Protein AF-A0A8B4GD31-F1 (afdb_monomer_lite)

Sequence (94 aa):
MKHLSLFVLFALVSAATHAESCRIAAAAPVRETPGGRILGSLPANLNVTLFERSPDDHGKNWTLVRWRGKPNHYNRYFGVNTGWVAPSAVHCIR

Structure (mmCIF, N/CA/C/O backbone):
data_AF-A0A8B4GD31-F1
#
_entry.id   AF-A0A8B4GD31-F1
#
loop_
_atom_site.group_PDB
_atom_site.id
_atom_site.type_symbol
_atom_site.label_atom_id
_atom_site.label_alt_id
_atom_site.label_comp_id
_atom_site.label_asym_id
_atom_site.label_entity_id
_atom_site.label_seq_id
_atom_site.pdbx_PDB_ins_code
_atom_site.Cartn_x
_atom_site.Cartn_y
_atom_site.Cartn_z
_atom_site.occupancy
_atom_site.B_iso_or_equiv
_atom_site.auth_seq_id
_atom_site.auth_comp_id
_atom_site.auth_asym_id
_atom_site.auth_atom_id
_atom_site.pdbx_PDB_model_num
ATOM 1 N N . MET A 1 1 ? 19.827 -44.193 45.643 1.00 41.81 1 MET A N 1
ATOM 2 C CA . MET A 1 1 ? 20.294 -43.521 44.412 1.00 41.81 1 MET A CA 1
ATOM 3 C C . MET A 1 1 ? 19.406 -42.298 44.193 1.00 41.81 1 MET A C 1
ATOM 5 O O . MET A 1 1 ? 18.231 -42.466 43.904 1.00 41.81 1 MET A O 1
ATOM 9 N N . LYS A 1 2 ? 19.907 -41.093 44.509 1.00 42.84 2 LYS A N 1
ATOM 10 C CA . LYS A 1 2 ? 19.172 -39.816 44.424 1.00 42.84 2 LYS A CA 1
ATOM 11 C C . LYS A 1 2 ? 19.436 -39.202 43.047 1.00 42.84 2 LYS A C 1
ATOM 13 O O . LYS A 1 2 ? 20.545 -38.739 42.810 1.00 42.84 2 LYS A O 1
ATOM 18 N N . HIS A 1 3 ? 18.444 -39.191 42.165 1.00 48.84 3 HIS A N 1
ATOM 19 C CA . HIS A 1 3 ? 18.507 -38.419 40.925 1.00 48.84 3 HIS A CA 1
ATOM 20 C C . HIS A 1 3 ? 17.864 -37.052 41.177 1.00 48.84 3 HIS A C 1
ATOM 22 O O . HIS A 1 3 ? 16.645 -36.945 41.279 1.00 48.84 3 HIS A O 1
ATOM 28 N N . LEU A 1 4 ? 18.692 -36.015 41.339 1.00 51.59 4 LEU A N 1
ATOM 29 C CA . LEU A 1 4 ? 18.242 -34.630 41.222 1.00 51.59 4 LEU A CA 1
ATOM 30 C C . LEU A 1 4 ? 18.095 -34.317 39.728 1.00 51.59 4 LEU A C 1
ATOM 32 O O . LEU A 1 4 ? 19.090 -34.101 39.040 1.00 51.59 4 LEU A O 1
ATOM 36 N N . SER A 1 5 ? 16.858 -34.302 39.232 1.00 55.97 5 SER A N 1
ATOM 37 C CA . SER A 1 5 ? 16.552 -33.742 37.916 1.00 55.97 5 SER A CA 1
ATOM 38 C C . SER A 1 5 ? 16.555 -32.221 38.004 1.00 55.97 5 SER A C 1
ATOM 40 O O . SER A 1 5 ? 15.703 -31.611 38.650 1.00 55.97 5 SER A O 1
ATOM 42 N N . LEU A 1 6 ? 17.552 -31.625 37.357 1.00 51.72 6 LEU A N 1
ATOM 43 C CA . LEU A 1 6 ? 17.713 -30.191 37.175 1.00 51.72 6 LEU A CA 1
ATOM 44 C C . LEU A 1 6 ? 16.614 -29.691 36.218 1.00 51.72 6 LEU A C 1
ATOM 46 O O . LEU A 1 6 ? 16.659 -29.954 35.017 1.00 51.72 6 LEU A O 1
ATOM 50 N N . PHE A 1 7 ? 15.607 -28.992 36.741 1.00 53.41 7 PHE A N 1
ATOM 51 C CA . PHE A 1 7 ? 14.637 -28.271 35.916 1.00 53.41 7 PHE A CA 1
ATOM 52 C C . PHE A 1 7 ? 15.318 -27.029 35.336 1.00 53.41 7 PHE A C 1
ATOM 54 O O . PHE A 1 7 ? 15.484 -26.017 36.013 1.00 53.41 7 PHE A O 1
ATOM 61 N N . VAL A 1 8 ? 15.742 -27.116 34.076 1.00 58.56 8 VAL A N 1
ATOM 62 C CA . VAL A 1 8 ? 16.210 -25.963 33.303 1.00 58.56 8 VAL A CA 1
ATOM 63 C C . VAL A 1 8 ? 14.992 -25.096 32.980 1.00 58.56 8 VAL A C 1
ATOM 65 O O . VAL A 1 8 ? 14.197 -25.429 32.101 1.00 58.56 8 VAL A O 1
ATOM 68 N N . LEU A 1 9 ? 14.819 -23.993 33.715 1.00 56.00 9 LEU A N 1
ATOM 69 C CA . LEU A 1 9 ? 13.874 -22.943 33.345 1.00 56.00 9 LEU A CA 1
ATOM 70 C C . LEU A 1 9 ? 14.369 -22.275 32.058 1.00 56.00 9 LEU A C 1
ATOM 72 O O . LEU A 1 9 ? 15.335 -21.515 32.065 1.00 56.00 9 LEU A O 1
ATOM 76 N N . PHE A 1 10 ? 13.685 -22.552 30.951 1.00 54.78 10 PHE A N 1
ATOM 77 C CA . PHE A 1 10 ? 13.808 -21.769 29.728 1.00 54.78 10 PHE A CA 1
ATOM 78 C C . PHE A 1 10 ? 13.316 -20.343 29.999 1.00 54.78 10 PHE A C 1
ATOM 80 O O . PHE A 1 10 ? 12.117 -20.096 30.127 1.00 54.78 10 PHE A O 1
ATOM 87 N N . ALA A 1 11 ? 14.247 -19.396 30.090 1.00 57.16 11 ALA A N 1
ATOM 88 C CA . ALA A 1 11 ? 13.928 -17.978 30.073 1.00 57.16 11 ALA A CA 1
ATOM 89 C C . ALA A 1 11 ? 13.433 -17.598 28.666 1.00 57.16 11 ALA A C 1
ATOM 91 O O . ALA A 1 11 ? 14.221 -17.522 27.722 1.00 57.16 11 ALA A O 1
ATOM 92 N N . LEU A 1 12 ? 12.125 -17.361 28.513 1.00 56.53 12 LEU A N 1
ATOM 93 C CA . LEU A 1 12 ? 11.590 -16.670 27.340 1.00 56.53 12 LEU A CA 1
ATOM 94 C C . LEU A 1 12 ? 12.033 -15.203 27.403 1.00 56.53 12 LEU A C 1
ATOM 96 O O . LEU A 1 12 ? 11.394 -14.369 28.043 1.00 56.53 12 LEU A O 1
ATOM 100 N N . VAL A 1 13 ? 13.133 -14.878 26.730 1.00 56.81 13 VAL A N 1
ATOM 101 C CA . VAL A 1 13 ? 13.474 -13.489 26.417 1.00 56.81 13 VAL A CA 1
ATOM 102 C C . VAL A 1 13 ? 12.580 -13.061 25.256 1.00 56.81 13 VAL A C 1
ATOM 104 O O . VAL A 1 13 ? 12.925 -13.218 24.087 1.00 56.81 13 VAL A O 1
ATOM 107 N N . SER A 1 14 ? 11.393 -12.545 25.574 1.00 53.19 14 SER A N 1
ATOM 108 C CA . SER A 1 14 ? 10.570 -11.828 24.602 1.00 53.19 14 SER A CA 1
ATOM 109 C C . SER A 1 14 ? 11.241 -10.491 24.300 1.00 53.19 14 SER A C 1
ATOM 111 O O . SER A 1 14 ? 11.017 -9.499 24.992 1.00 53.19 14 SER A O 1
ATOM 113 N N . ALA A 1 15 ? 12.080 -10.458 23.265 1.00 51.31 15 ALA A N 1
ATOM 114 C CA . ALA A 1 15 ? 12.478 -9.211 22.632 1.00 51.31 15 ALA A CA 1
ATOM 115 C C . ALA A 1 15 ? 11.228 -8.603 21.980 1.00 51.31 15 ALA A C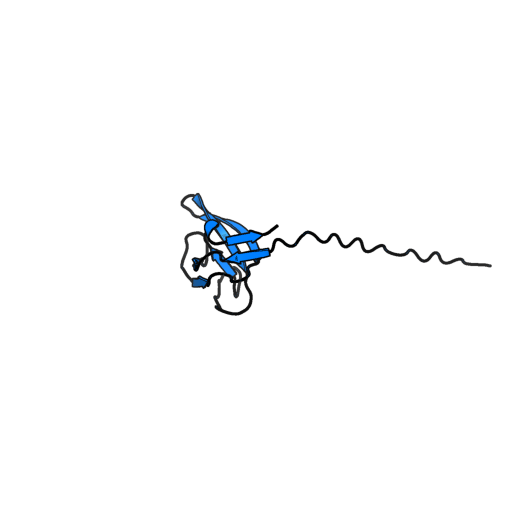 1
ATOM 117 O O . ALA A 1 15 ? 10.887 -8.911 20.840 1.00 51.31 15 ALA A O 1
ATOM 118 N N . ALA A 1 16 ? 10.505 -7.772 22.731 1.00 50.78 16 ALA A N 1
ATOM 119 C CA . ALA A 1 16 ? 9.485 -6.895 22.181 1.00 50.78 16 ALA A CA 1
ATOM 120 C C . ALA A 1 16 ? 10.198 -5.853 21.309 1.00 50.78 16 ALA A C 1
ATOM 122 O O . ALA A 1 16 ? 10.536 -4.753 21.750 1.00 50.78 16 ALA A O 1
ATOM 123 N N . THR A 1 17 ? 10.491 -6.225 20.063 1.00 54.03 17 THR A N 1
ATOM 124 C CA . THR A 1 17 ? 10.795 -5.258 19.013 1.00 54.03 17 THR A CA 1
ATOM 125 C C . THR A 1 17 ? 9.609 -4.304 18.982 1.00 54.03 17 THR A C 1
ATOM 127 O O . THR A 1 17 ? 8.490 -4.761 18.745 1.00 54.03 17 THR A O 1
ATOM 130 N N . HIS A 1 18 ? 9.825 -3.027 19.305 1.00 53.94 18 HIS A N 1
ATOM 131 C CA . HIS A 1 18 ? 8.781 -2.006 19.261 1.00 53.94 18 HIS A CA 1
ATOM 132 C C . HIS A 1 18 ? 8.140 -2.078 17.875 1.00 53.94 18 HIS A C 1
ATOM 134 O O . HIS A 1 18 ? 8.781 -1.758 16.875 1.00 53.94 18 HIS A O 1
ATOM 140 N N . ALA A 1 19 ? 6.927 -2.624 17.804 1.00 59.41 19 ALA A N 1
ATOM 141 C CA . ALA A 1 19 ? 6.220 -2.764 16.549 1.00 59.41 19 ALA A CA 1
ATOM 142 C C . ALA A 1 19 ? 5.895 -1.347 16.082 1.00 59.41 19 ALA A C 1
ATOM 144 O O . ALA A 1 19 ? 5.032 -0.691 16.662 1.00 59.41 19 ALA A O 1
ATOM 145 N N . GLU A 1 20 ? 6.640 -0.864 15.089 1.00 74.50 20 GLU A N 1
ATOM 146 C CA . GLU A 1 20 ? 6.448 0.461 14.518 1.00 74.50 20 GLU A CA 1
ATOM 147 C C . GLU A 1 20 ? 4.995 0.567 14.030 1.00 74.50 20 GLU A C 1
ATOM 149 O O . GLU A 1 20 ? 4.552 -0.173 13.144 1.00 74.50 20 GLU A O 1
ATOM 154 N N . SER A 1 21 ? 4.218 1.435 14.683 1.00 87.81 21 SER A N 1
ATOM 155 C CA . SER A 1 21 ? 2.794 1.585 14.396 1.00 87.81 21 SER A CA 1
ATOM 156 C C . SER A 1 21 ? 2.636 2.593 13.270 1.00 87.81 21 SER A C 1
ATOM 158 O O . SER A 1 21 ? 2.891 3.788 13.444 1.00 87.81 21 SER A O 1
ATOM 160 N N . CYS A 1 22 ? 2.239 2.107 12.096 1.00 95.19 22 CYS A N 1
ATOM 161 C CA . CYS A 1 22 ? 2.091 2.917 10.897 1.00 95.19 22 CYS A CA 1
ATOM 162 C C . CYS A 1 22 ? 0.621 3.125 10.535 1.00 95.19 22 CYS A C 1
ATOM 164 O O . CYS A 1 22 ? -0.223 2.235 10.671 1.00 95.19 22 CYS A O 1
ATOM 166 N N . ARG A 1 23 ? 0.319 4.310 10.006 1.00 96.50 23 ARG A N 1
ATOM 167 C CA . ARG A 1 23 ? -1.004 4.673 9.497 1.00 96.50 23 ARG A CA 1
ATOM 168 C C . ARG A 1 23 ? -0.913 5.497 8.223 1.00 96.50 23 ARG A C 1
ATOM 170 O O . ARG A 1 23 ? 0.095 6.152 7.963 1.00 96.50 23 ARG A O 1
ATOM 177 N N . ILE A 1 24 ? -1.994 5.514 7.458 1.00 97.44 24 ILE A N 1
ATOM 178 C CA . ILE A 1 24 ? -2.151 6.420 6.321 1.00 97.44 24 ILE A CA 1
ATOM 179 C C . ILE A 1 24 ? -2.345 7.851 6.840 1.00 97.44 24 ILE A C 1
ATOM 181 O O . ILE A 1 24 ? -3.285 8.120 7.582 1.00 97.44 24 ILE A O 1
ATOM 185 N N . ALA A 1 25 ? -1.453 8.773 6.480 1.00 96.12 25 ALA A N 1
ATOM 186 C CA . ALA A 1 25 ? -1.465 10.155 6.965 1.00 96.12 25 ALA A CA 1
ATOM 187 C C . ALA A 1 25 ? -2.628 10.971 6.376 1.00 96.12 25 ALA A C 1
ATOM 189 O O . ALA A 1 25 ? -3.309 11.703 7.088 1.00 96.12 25 ALA A O 1
ATOM 190 N N . ALA A 1 26 ? -2.877 10.803 5.078 1.00 94.19 26 ALA A N 1
ATOM 191 C CA . ALA A 1 26 ? -3.966 11.428 4.336 1.00 94.19 26 ALA A CA 1
ATOM 192 C C . ALA A 1 26 ? -4.487 10.447 3.282 1.00 94.19 26 ALA A C 1
ATOM 194 O O . ALA A 1 26 ? -3.756 9.541 2.880 1.00 94.19 26 ALA A O 1
ATOM 195 N N . ALA A 1 27 ? -5.736 10.623 2.838 1.00 95.56 27 ALA A N 1
ATOM 196 C CA . ALA A 1 27 ? -6.335 9.736 1.846 1.00 95.56 27 ALA A CA 1
ATOM 197 C C . ALA A 1 27 ? -5.424 9.598 0.616 1.00 95.56 27 ALA A C 1
ATOM 199 O O . ALA A 1 27 ? -5.022 10.597 0.017 1.00 95.56 27 ALA A O 1
ATOM 200 N N . ALA A 1 28 ? -5.069 8.362 0.269 1.00 97.00 28 ALA A N 1
ATOM 201 C CA . ALA A 1 28 ? -4.018 8.090 -0.706 1.00 97.00 28 ALA A CA 1
ATOM 202 C C . ALA A 1 28 ? -4.458 7.031 -1.719 1.00 97.00 28 ALA A C 1
ATOM 204 O O . ALA A 1 28 ? -5.173 6.096 -1.347 1.00 97.00 28 ALA A O 1
ATOM 205 N N . PRO A 1 29 ? -4.055 7.142 -2.996 1.00 97.69 29 PRO A N 1
ATOM 206 C CA . PRO A 1 29 ? -4.272 6.077 -3.960 1.00 97.69 29 PRO A CA 1
ATOM 207 C C . PRO A 1 29 ? -3.399 4.872 -3.604 1.00 97.69 29 PRO A C 1
ATOM 209 O O . PRO A 1 29 ? -2.224 5.028 -3.266 1.00 97.69 29 PRO A O 1
ATOM 212 N N . VAL A 1 30 ? -3.962 3.674 -3.730 1.00 97.88 30 VAL A N 1
ATOM 213 C CA . VAL A 1 30 ? -3.234 2.409 -3.586 1.00 97.88 30 VAL A CA 1
ATOM 214 C C . VAL A 1 30 ? -3.144 1.711 -4.933 1.00 97.88 30 VAL A C 1
ATOM 216 O O . VAL A 1 30 ? -4.115 1.678 -5.693 1.00 97.88 30 VAL A O 1
ATOM 219 N N . ARG A 1 31 ? -1.959 1.197 -5.254 1.00 98.25 31 ARG A N 1
ATOM 220 C CA . ARG A 1 31 ? -1.610 0.655 -6.569 1.00 98.25 31 ARG A CA 1
ATOM 221 C C . ARG A 1 31 ? -1.240 -0.818 -6.506 1.00 98.25 31 ARG A C 1
ATOM 223 O O . ARG A 1 31 ? -0.841 -1.339 -5.467 1.00 98.25 31 ARG A O 1
ATOM 230 N N . GLU A 1 32 ? -1.383 -1.483 -7.642 1.00 97.69 32 GLU A N 1
ATOM 231 C CA . GLU A 1 32 ? -1.070 -2.905 -7.795 1.00 97.69 32 GLU A CA 1
ATOM 232 C C . GLU A 1 32 ? 0.444 -3.175 -7.763 1.00 97.69 32 GLU A C 1
ATOM 234 O O . GLU A 1 32 ? 0.900 -4.111 -7.112 1.00 97.69 32 GLU A O 1
ATOM 239 N N . THR A 1 33 ? 1.223 -2.302 -8.398 1.00 97.69 33 THR A N 1
ATOM 240 C CA . THR A 1 33 ? 2.695 -2.296 -8.439 1.00 97.69 33 THR A CA 1
ATOM 241 C C . THR A 1 33 ? 3.207 -0.859 -8.245 1.00 97.69 33 THR A C 1
ATOM 243 O O . THR A 1 33 ? 2.401 0.079 -8.341 1.00 97.69 33 THR A O 1
ATOM 246 N N . PRO A 1 34 ? 4.514 -0.639 -7.994 1.00 98.12 34 PRO A N 1
ATOM 247 C CA . PRO A 1 34 ? 5.115 0.695 -8.052 1.00 98.12 34 PRO A CA 1
ATOM 248 C C . PRO A 1 34 ? 4.770 1.389 -9.378 1.00 98.12 34 PRO A C 1
ATOM 250 O O . PRO A 1 34 ? 4.893 0.788 -10.440 1.00 98.12 34 PRO A O 1
ATOM 253 N N . GLY A 1 35 ? 4.234 2.612 -9.323 1.00 95.50 35 GLY A N 1
ATOM 254 C CA . GLY A 1 35 ? 3.823 3.383 -10.509 1.00 95.50 35 GLY A CA 1
ATOM 255 C C . GLY A 1 35 ? 2.636 2.820 -11.315 1.00 95.50 35 GLY A C 1
ATOM 256 O O . GLY A 1 35 ? 2.059 3.539 -12.129 1.00 95.50 35 GLY A O 1
ATOM 257 N N . GLY A 1 36 ? 2.208 1.581 -11.061 1.00 96.19 36 GLY A N 1
ATOM 258 C CA . GLY A 1 36 ? 1.224 0.864 -11.870 1.00 96.19 36 GLY A CA 1
ATOM 259 C C . GLY A 1 36 ? -0.231 1.270 -11.640 1.00 96.19 36 GLY A C 1
ATOM 260 O O . GLY A 1 36 ? -0.549 2.325 -11.088 1.00 96.19 36 GLY A O 1
ATOM 261 N N . ARG A 1 37 ? -1.149 0.399 -12.065 1.00 97.12 37 ARG A N 1
ATOM 262 C CA . ARG A 1 37 ? -2.600 0.625 -12.003 1.00 97.12 37 ARG A CA 1
ATOM 263 C C . ARG A 1 37 ? -3.081 0.933 -10.579 1.00 97.12 37 ARG A C 1
ATOM 265 O O . ARG A 1 37 ? -2.694 0.266 -9.620 1.00 97.12 37 ARG A O 1
ATOM 272 N N . ILE A 1 38 ? -3.982 1.910 -10.455 1.00 97.94 38 ILE A N 1
ATOM 273 C CA . ILE A 1 38 ? -4.673 2.232 -9.200 1.00 97.94 38 ILE A CA 1
ATOM 274 C C . ILE A 1 38 ? -5.739 1.161 -8.920 1.00 97.94 38 ILE A C 1
ATOM 276 O O . ILE A 1 38 ? -6.577 0.867 -9.773 1.00 97.94 38 ILE A O 1
ATOM 280 N N . LEU A 1 39 ? -5.699 0.578 -7.721 1.00 97.31 39 LEU A N 1
ATOM 281 C CA . LEU A 1 39 ? -6.710 -0.353 -7.208 1.00 97.31 39 LEU A CA 1
ATOM 282 C C . LEU A 1 39 ? -7.884 0.395 -6.565 1.00 97.31 39 LEU A C 1
ATOM 284 O O . LEU A 1 39 ? -9.022 -0.052 -6.633 1.00 97.31 39 LEU A O 1
ATOM 288 N N . GLY A 1 40 ? -7.591 1.539 -5.947 1.00 97.12 40 GLY A N 1
ATOM 289 C CA . GLY A 1 40 ? -8.555 2.391 -5.266 1.00 97.12 40 GLY A CA 1
ATOM 290 C C . GLY A 1 40 ? -7.843 3.405 -4.378 1.00 97.12 40 GLY A C 1
ATOM 291 O O . GLY A 1 40 ? -6.723 3.825 -4.675 1.00 97.12 40 GLY A O 1
ATOM 292 N N . SER A 1 41 ? -8.470 3.776 -3.264 1.00 97.31 41 SER A N 1
ATOM 293 C CA . SER A 1 41 ? -7.878 4.667 -2.264 1.00 97.31 41 SER A CA 1
ATOM 294 C C . SER A 1 41 ? -7.981 4.077 -0.861 1.00 97.31 41 SER A C 1
ATOM 296 O O . SER A 1 41 ? -8.901 3.306 -0.582 1.00 97.31 41 SER A O 1
ATOM 298 N N . LEU A 1 42 ? -7.021 4.422 -0.003 1.00 98.06 42 LEU A N 1
ATOM 299 C CA . LEU A 1 42 ? -7.044 4.163 1.431 1.00 98.06 42 LEU A CA 1
ATOM 300 C C . LEU A 1 42 ? -7.418 5.449 2.181 1.00 98.06 42 LEU A C 1
ATOM 302 O O . LEU A 1 42 ? -6.872 6.506 1.856 1.00 98.06 42 LEU A O 1
ATOM 306 N N . PRO A 1 43 ? -8.312 5.378 3.181 1.00 97.75 43 PRO A N 1
ATOM 307 C 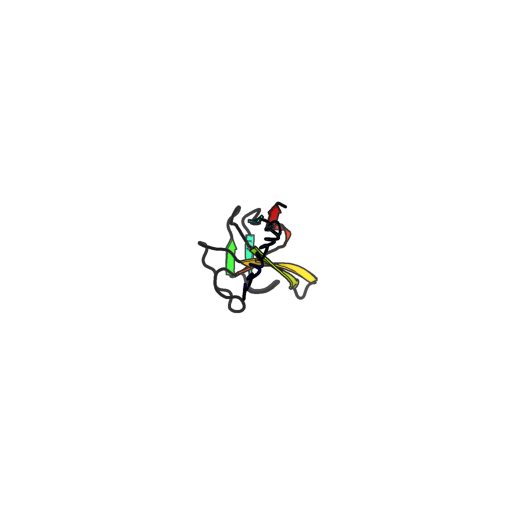CA . PRO A 1 43 ? -8.676 6.530 3.993 1.00 97.75 43 PRO A CA 1
ATOM 308 C C . PRO A 1 43 ? -7.542 6.930 4.944 1.00 97.75 43 PRO A C 1
ATOM 310 O O . PRO A 1 43 ? -6.714 6.108 5.342 1.00 97.75 43 PRO A O 1
ATOM 313 N N . ALA A 1 44 ? -7.545 8.201 5.348 1.00 97.00 44 ALA A N 1
ATOM 314 C CA . ALA A 1 44 ? -6.664 8.695 6.399 1.00 97.00 44 ALA A CA 1
ATOM 315 C C . ALA A 1 44 ? -6.886 7.936 7.719 1.00 97.00 44 ALA A C 1
ATOM 317 O O . ALA A 1 44 ? -7.983 7.450 8.000 1.00 97.00 44 ALA A O 1
ATOM 318 N N . ASN A 1 45 ? -5.839 7.863 8.535 1.00 96.00 45 ASN A N 1
ATOM 319 C CA . ASN A 1 45 ? -5.771 7.158 9.816 1.00 96.00 45 ASN A CA 1
ATOM 320 C C . ASN A 1 45 ? -5.974 5.635 9.752 1.00 96.00 45 ASN A C 1
ATOM 322 O O . ASN A 1 45 ? -6.009 4.992 10.799 1.00 96.00 45 ASN A O 1
ATOM 326 N N . LEU A 1 46 ? -6.061 5.034 8.560 1.00 97.12 46 LEU A N 1
ATOM 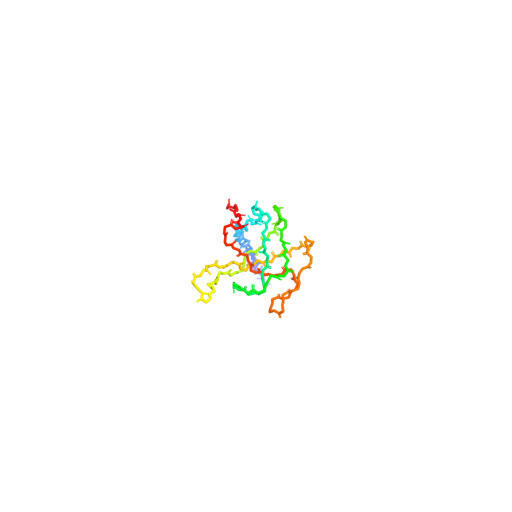327 C CA . LEU A 1 46 ? -6.072 3.579 8.431 1.00 97.12 46 LEU A CA 1
ATOM 328 C C . LEU A 1 46 ? -4.732 3.004 8.891 1.00 97.12 46 LEU A C 1
ATOM 330 O O . LEU A 1 46 ? -3.687 3.372 8.356 1.00 97.12 46 LEU A O 1
ATOM 334 N N . ASN A 1 47 ? -4.777 2.071 9.840 1.00 96.69 47 ASN A N 1
ATOM 335 C CA . ASN A 1 47 ? -3.595 1.350 10.296 1.00 96.69 47 ASN A CA 1
ATOM 336 C C . ASN A 1 47 ? -3.074 0.419 9.198 1.00 96.69 47 ASN A C 1
ATOM 338 O O . ASN A 1 47 ? -3.835 -0.347 8.595 1.00 96.69 47 ASN A O 1
ATOM 342 N N . VAL A 1 48 ? -1.765 0.466 8.979 1.00 96.44 48 VAL A N 1
ATOM 343 C CA . VAL A 1 48 ? -1.070 -0.325 7.967 1.00 96.44 48 VAL A CA 1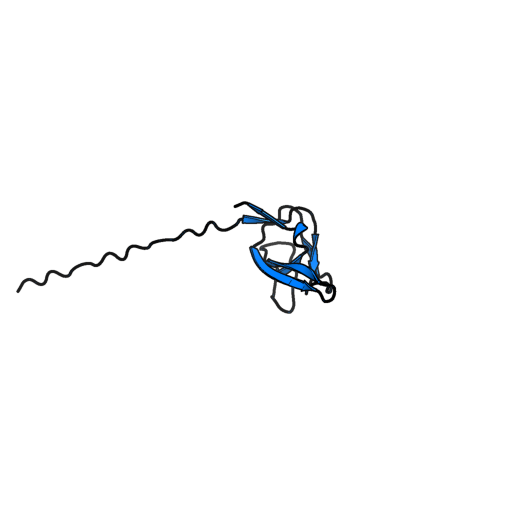
ATOM 344 C C . VAL A 1 48 ? 0.186 -0.959 8.547 1.00 96.44 48 VAL A C 1
ATOM 346 O O . VAL A 1 48 ? 0.798 -0.439 9.474 1.00 96.44 48 VAL A O 1
ATOM 349 N N . THR A 1 49 ? 0.599 -2.074 7.963 1.00 95.06 49 THR A N 1
ATOM 350 C CA . THR A 1 49 ? 1.910 -2.679 8.202 1.00 95.06 49 THR A CA 1
ATOM 351 C C . THR A 1 49 ? 2.771 -2.470 6.966 1.00 95.06 49 THR A C 1
ATOM 353 O O . THR A 1 49 ? 2.294 -2.680 5.848 1.00 95.06 49 THR A O 1
ATOM 356 N N . LEU A 1 50 ? 4.020 -2.050 7.167 1.00 93.56 50 LEU A N 1
ATOM 357 C CA . LEU A 1 50 ? 5.001 -1.909 6.095 1.00 93.56 50 LEU A CA 1
ATOM 358 C C . LEU A 1 50 ? 5.698 -3.242 5.830 1.00 93.56 50 LEU A C 1
ATOM 360 O O . LEU A 1 50 ? 6.071 -3.935 6.773 1.00 93.56 50 LEU A O 1
ATOM 364 N N . PHE A 1 51 ? 5.892 -3.573 4.554 1.00 91.00 51 PHE A N 1
ATOM 365 C CA . PHE A 1 51 ? 6.603 -4.790 4.142 1.00 91.00 51 PHE A CA 1
ATOM 366 C C . PHE A 1 51 ? 7.884 -4.469 3.389 1.00 91.00 51 PHE A C 1
ATOM 368 O O . PHE A 1 51 ? 8.938 -5.008 3.705 1.00 91.00 51 PHE A O 1
ATOM 375 N N . GLU A 1 52 ? 7.792 -3.590 2.393 1.00 91.81 52 GLU A N 1
ATOM 376 C CA . GLU A 1 52 ? 8.866 -3.375 1.428 1.00 91.81 52 GLU A CA 1
ATOM 377 C C . GLU A 1 52 ? 8.833 -1.946 0.879 1.00 91.81 52 GLU A C 1
ATOM 379 O O . GLU A 1 52 ? 7.793 -1.278 0.895 1.00 91.81 52 GLU A O 1
ATOM 384 N N . ARG A 1 53 ? 9.976 -1.479 0.373 1.00 94.94 53 ARG A N 1
ATOM 385 C CA . ARG A 1 53 ? 10.088 -0.270 -0.443 1.00 94.94 53 ARG A CA 1
ATOM 386 C C . ARG A 1 53 ? 10.727 -0.625 -1.777 1.00 94.94 53 ARG A C 1
ATOM 388 O O . ARG A 1 53 ? 11.713 -1.350 -1.792 1.00 94.94 53 ARG A O 1
ATOM 395 N N . SER A 1 54 ? 10.188 -0.090 -2.866 1.00 96.06 54 SER A N 1
ATOM 396 C CA . SER A 1 54 ? 10.685 -0.357 -4.217 1.00 96.06 54 SER A CA 1
ATOM 397 C C . SER A 1 54 ? 10.442 0.849 -5.131 1.00 96.06 54 SER A C 1
ATOM 399 O O . SER A 1 54 ? 9.391 1.493 -5.001 1.00 96.06 54 SER A O 1
ATOM 401 N N . PRO A 1 55 ? 11.395 1.215 -6.007 1.00 97.19 55 PRO A N 1
ATOM 402 C CA . PRO A 1 55 ? 11.178 2.240 -7.017 1.00 97.19 55 PRO A CA 1
ATOM 403 C C . PRO A 1 55 ? 10.274 1.739 -8.155 1.00 97.19 55 PRO A C 1
ATOM 405 O O . PRO A 1 55 ? 10.146 0.539 -8.384 1.00 97.19 55 PRO A O 1
ATOM 408 N N . ASP A 1 56 ? 9.645 2.666 -8.876 1.00 97.25 56 ASP A N 1
ATOM 409 C CA . ASP A 1 56 ? 9.084 2.397 -10.204 1.00 97.25 56 ASP A CA 1
ATOM 410 C C . ASP A 1 56 ? 10.124 2.619 -11.318 1.00 97.25 56 ASP A C 1
ATOM 412 O O . ASP A 1 56 ? 11.258 3.029 -11.057 1.00 97.25 56 ASP A O 1
ATOM 416 N N . ASP A 1 57 ? 9.724 2.385 -12.570 1.00 96.50 57 ASP A N 1
ATOM 417 C CA . ASP A 1 57 ? 10.581 2.525 -13.760 1.00 96.50 57 ASP A CA 1
ATOM 418 C C . ASP A 1 57 ? 11.101 3.962 -13.984 1.00 96.50 57 ASP A C 1
ATOM 420 O O . ASP A 1 57 ? 12.002 4.186 -14.792 1.00 96.50 57 ASP A O 1
ATOM 424 N N . HIS A 1 58 ? 10.563 4.947 -13.256 1.00 95.94 58 HIS A N 1
ATOM 425 C CA . HIS A 1 58 ? 11.005 6.342 -13.272 1.00 95.94 58 HIS A CA 1
ATOM 426 C C . HIS A 1 58 ? 11.855 6.713 -12.044 1.00 95.94 58 HIS A C 1
ATOM 428 O O . HIS A 1 58 ? 12.170 7.887 -11.841 1.00 95.94 58 HIS A O 1
ATOM 434 N N . GLY A 1 59 ? 12.218 5.739 -11.203 1.00 96.19 59 GLY A N 1
ATOM 435 C CA . GLY A 1 59 ? 13.020 5.944 -9.997 1.00 96.19 59 GLY A CA 1
ATOM 436 C C . GLY A 1 59 ? 12.245 6.534 -8.816 1.00 96.19 59 GLY A C 1
ATOM 437 O O . GLY A 1 59 ? 12.850 6.901 -7.805 1.00 96.19 59 GLY A O 1
ATOM 438 N N . LYS A 1 60 ? 10.913 6.638 -8.897 1.00 97.06 60 LYS A N 1
ATOM 439 C CA . LYS A 1 60 ? 10.106 7.134 -7.780 1.00 97.06 60 LYS A CA 1
ATOM 440 C C . LYS A 1 60 ? 9.858 6.006 -6.789 1.00 97.06 60 LYS A C 1
ATOM 442 O O . LYS A 1 60 ? 9.357 4.953 -7.154 1.00 97.06 60 LYS A O 1
ATOM 447 N N . ASN A 1 61 ? 10.162 6.249 -5.518 1.00 97.19 61 ASN A N 1
ATOM 448 C CA . ASN A 1 61 ? 9.990 5.254 -4.461 1.00 97.19 61 ASN A CA 1
ATOM 449 C C . ASN A 1 61 ? 8.522 5.045 -4.076 1.00 97.19 61 ASN A C 1
ATOM 451 O O . ASN A 1 61 ? 7.758 6.005 -3.937 1.00 97.19 61 ASN A O 1
ATOM 455 N N . TRP A 1 62 ? 8.176 3.787 -3.810 1.00 98.06 62 TRP A N 1
ATOM 456 C CA . TRP A 1 62 ? 6.879 3.330 -3.322 1.00 98.06 62 TRP A CA 1
ATOM 457 C C . TRP A 1 62 ? 7.050 2.422 -2.106 1.00 98.06 62 TRP A C 1
ATOM 459 O O . TRP A 1 62 ? 8.092 1.790 -1.931 1.00 98.06 62 TRP A O 1
ATOM 469 N N . THR A 1 63 ? 6.013 2.339 -1.276 1.00 97.31 63 THR A N 1
ATOM 470 C CA . THR A 1 63 ? 5.984 1.473 -0.093 1.00 97.31 63 THR A CA 1
ATOM 471 C C . THR A 1 63 ? 4.850 0.463 -0.213 1.00 97.31 63 THR A C 1
ATOM 473 O O . THR A 1 63 ? 3.698 0.853 -0.428 1.00 97.31 63 THR A O 1
ATOM 476 N N . LEU A 1 64 ? 5.162 -0.821 -0.040 1.00 97.50 64 LEU A N 1
ATOM 477 C CA . LEU A 1 64 ? 4.177 -1.892 0.046 1.00 97.50 64 LEU A CA 1
ATOM 478 C C . LEU A 1 64 ? 3.570 -1.918 1.447 1.00 97.50 64 LEU A C 1
ATOM 480 O O . LEU A 1 64 ? 4.279 -2.065 2.450 1.00 97.50 64 LEU A O 1
ATOM 484 N N . VAL A 1 65 ? 2.246 -1.811 1.499 1.00 97.19 65 VAL A N 1
ATOM 485 C CA . VAL A 1 65 ? 1.471 -1.850 2.737 1.00 97.19 65 VAL A CA 1
ATOM 486 C C . VAL A 1 65 ? 0.478 -3.003 2.738 1.00 97.19 65 VAL A C 1
ATOM 488 O O . VAL A 1 65 ? -0.061 -3.374 1.693 1.00 97.19 65 VAL A O 1
ATOM 491 N N . ARG A 1 66 ? 0.187 -3.530 3.931 1.00 96.88 66 ARG A N 1
ATOM 492 C CA . ARG A 1 66 ? -0.988 -4.375 4.196 1.00 96.88 66 ARG A CA 1
ATOM 493 C C . ARG A 1 66 ? -1.874 -3.710 5.230 1.00 96.88 66 ARG A C 1
ATOM 495 O O . ARG A 1 66 ? -1.368 -3.100 6.170 1.00 96.88 66 ARG A O 1
ATOM 502 N N . TRP A 1 67 ? -3.180 -3.882 5.097 1.00 96.19 67 TRP A N 1
ATOM 503 C CA . TRP A 1 67 ? -4.147 -3.418 6.091 1.00 96.19 67 TRP A CA 1
ATOM 504 C C . TRP A 1 67 ? -5.206 -4.478 6.388 1.00 96.19 67 TRP A C 1
ATOM 506 O O . TRP A 1 67 ? -5.293 -5.524 5.742 1.00 96.19 67 TRP A O 1
ATOM 516 N N . ARG A 1 68 ? -6.014 -4.220 7.415 1.00 94.19 68 ARG A N 1
ATOM 517 C CA . ARG A 1 68 ? -7.160 -5.057 7.789 1.00 94.19 68 ARG A CA 1
ATOM 518 C C . ARG A 1 68 ? -8.450 -4.259 7.631 1.00 94.19 68 ARG A C 1
ATOM 520 O O . ARG A 1 68 ? -8.445 -3.038 7.744 1.00 94.19 68 ARG A O 1
ATOM 527 N N . GLY A 1 69 ? -9.556 -4.960 7.404 1.00 92.75 69 GLY A N 1
ATOM 528 C CA . GLY A 1 69 ? -10.869 -4.336 7.250 1.00 92.75 69 GLY A CA 1
ATOM 529 C C . GLY A 1 69 ? -11.068 -3.673 5.886 1.00 92.75 69 GLY A C 1
ATOM 530 O O . GLY A 1 69 ? -10.506 -4.113 4.883 1.00 92.75 69 GLY A O 1
ATOM 531 N N . LYS A 1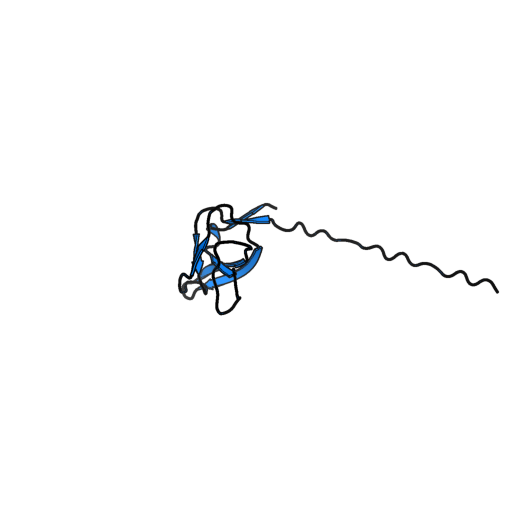 70 ? -11.929 -2.652 5.854 1.00 92.94 70 LYS A N 1
ATOM 532 C CA . LYS A 1 70 ? -12.268 -1.895 4.644 1.00 92.94 70 LYS A CA 1
ATOM 533 C C . LYS A 1 70 ? -11.293 -0.722 4.441 1.00 92.94 70 LYS A C 1
ATOM 535 O O . LYS A 1 70 ? -10.812 -0.173 5.429 1.00 92.94 70 LYS A O 1
ATOM 540 N N . PRO A 1 71 ? -11.059 -0.286 3.193 1.00 93.44 71 PRO A N 1
ATOM 541 C CA . PRO A 1 71 ? -11.610 -0.828 1.946 1.00 93.44 71 PRO A CA 1
ATOM 542 C C . PRO A 1 71 ? -10.977 -2.172 1.565 1.00 93.44 71 PRO A C 1
ATOM 544 O O . PRO A 1 71 ? -9.827 -2.418 1.901 1.00 93.44 71 PRO A O 1
ATOM 547 N N . ASN A 1 72 ? -11.731 -3.042 0.886 1.00 94.69 72 ASN A N 1
ATOM 548 C CA . ASN A 1 72 ? -11.203 -4.316 0.400 1.00 94.69 72 ASN A CA 1
ATOM 549 C C . ASN A 1 72 ? -10.643 -4.135 -1.014 1.00 94.69 72 ASN A C 1
ATOM 551 O O . ASN A 1 72 ? -11.421 -3.918 -1.941 1.00 94.69 72 ASN A O 1
ATOM 555 N N . HIS A 1 73 ? -9.321 -4.224 -1.166 1.00 94.94 73 HIS A N 1
ATOM 556 C CA . HIS A 1 73 ? -8.660 -4.156 -2.473 1.00 94.94 73 HIS A CA 1
ATOM 557 C C . HIS A 1 73 ? -7.883 -5.441 -2.728 1.00 94.94 73 HIS A C 1
ATOM 559 O O . HIS A 1 73 ? -7.123 -5.888 -1.870 1.00 94.94 73 HIS A O 1
ATOM 565 N N . TYR A 1 74 ? -8.044 -6.024 -3.914 1.00 96.56 74 TYR A N 1
ATOM 566 C CA . TYR A 1 74 ? -7.278 -7.197 -4.324 1.00 96.56 74 TYR A CA 1
ATOM 567 C C . TYR A 1 74 ? -6.078 -6.782 -5.173 1.00 96.56 74 TYR A C 1
ATOM 569 O O . TYR A 1 74 ? -6.231 -6.137 -6.212 1.00 96.56 74 TYR A O 1
ATOM 577 N N . ASN A 1 75 ? -4.888 -7.177 -4.731 1.00 96.81 75 ASN A N 1
ATOM 578 C CA . ASN A 1 75 ? -3.656 -7.079 -5.493 1.00 96.81 75 ASN A CA 1
ATOM 579 C C . ASN A 1 75 ? -3.276 -8.474 -5.990 1.00 96.81 75 ASN A C 1
ATOM 581 O O . ASN A 1 75 ? -3.074 -9.386 -5.188 1.00 96.81 75 ASN A O 1
ATOM 585 N N . ARG A 1 76 ? -3.143 -8.644 -7.307 1.00 96.69 76 ARG A N 1
ATOM 586 C CA . ARG A 1 76 ? -2.875 -9.957 -7.912 1.00 96.69 76 ARG A CA 1
ATOM 587 C C . ARG A 1 76 ? -1.559 -10.613 -7.474 1.00 96.69 76 ARG A C 1
ATOM 589 O O . ARG A 1 76 ? -1.425 -11.821 -7.626 1.00 96.69 76 ARG A O 1
ATOM 596 N N . TYR A 1 77 ? -0.598 -9.836 -6.974 1.00 95.56 77 TYR A N 1
ATOM 597 C CA . TYR A 1 77 ? 0.729 -10.322 -6.585 1.00 95.56 77 TYR A CA 1
ATOM 598 C C . TYR A 1 77 ? 0.839 -10.597 -5.081 1.00 95.56 77 TYR A C 1
ATOM 600 O O . TYR A 1 77 ? 1.568 -11.494 -4.671 1.00 95.56 77 TYR A O 1
ATOM 608 N N . PHE A 1 78 ? 0.104 -9.843 -4.258 1.00 95.56 78 PHE A N 1
ATOM 609 C CA . PHE A 1 78 ? 0.263 -9.848 -2.794 1.00 95.56 78 PHE A CA 1
ATOM 610 C C . PHE A 1 78 ? -1.013 -10.239 -2.026 1.00 95.56 78 PHE A C 1
ATOM 612 O O . PHE A 1 78 ? -0.986 -10.425 -0.801 1.00 95.56 78 PHE A O 1
ATOM 619 N N . GLY A 1 79 ? -2.122 -10.410 -2.749 1.00 95.50 79 GLY A N 1
ATOM 620 C CA . GLY A 1 79 ? -3.416 -10.834 -2.238 1.00 95.50 79 GLY A CA 1
ATOM 621 C C . GLY A 1 79 ? -4.315 -9.686 -1.782 1.00 95.50 79 GLY A C 1
ATOM 622 O O . GLY A 1 79 ? -4.210 -8.535 -2.209 1.00 95.50 79 GLY A O 1
ATOM 623 N N . VAL A 1 80 ? -5.262 -10.021 -0.912 1.00 96.44 80 VAL A N 1
ATOM 624 C CA . VAL A 1 80 ? -6.242 -9.069 -0.381 1.00 96.44 80 VAL A CA 1
ATOM 625 C C . VAL A 1 80 ? -5.587 -8.073 0.575 1.00 96.44 80 VAL A C 1
ATOM 627 O O . VAL A 1 80 ? -4.712 -8.429 1.366 1.00 96.44 80 VAL A O 1
ATOM 630 N N . ASN A 1 81 ? -6.059 -6.829 0.518 1.00 97.31 81 ASN A N 1
ATOM 631 C CA . ASN A 1 81 ? -5.661 -5.714 1.367 1.00 97.31 81 ASN A CA 1
ATOM 632 C C . ASN A 1 81 ? -4.162 -5.461 1.374 1.00 97.31 81 ASN A C 1
ATOM 634 O O . ASN A 1 81 ? -3.549 -5.244 2.420 1.00 97.31 81 ASN A O 1
ATOM 638 N N . THR A 1 82 ? -3.582 -5.517 0.184 1.00 97.62 82 THR A N 1
ATOM 639 C CA . THR A 1 82 ? -2.184 -5.193 -0.052 1.00 97.62 82 THR A CA 1
ATOM 640 C C . THR A 1 82 ? -2.062 -4.262 -1.242 1.00 97.62 82 THR A C 1
ATOM 642 O O . THR A 1 82 ? -2.893 -4.277 -2.150 1.00 97.62 82 THR A O 1
ATOM 645 N N . GLY A 1 83 ? -1.032 -3.426 -1.245 1.00 97.88 83 GLY A N 1
ATOM 646 C CA . GLY A 1 83 ? -0.742 -2.573 -2.386 1.00 97.88 83 GLY A CA 1
ATOM 647 C C . GLY A 1 83 ? 0.278 -1.493 -2.087 1.00 97.88 83 GLY A C 1
ATOM 648 O O . GLY A 1 83 ? 0.729 -1.326 -0.956 1.00 97.88 83 GLY A O 1
ATOM 649 N N . TRP A 1 84 ? 0.644 -0.774 -3.138 1.00 98.38 84 TRP A N 1
ATOM 650 C CA . TRP A 1 84 ? 1.704 0.219 -3.125 1.00 98.38 84 TRP A CA 1
ATOM 651 C C . TRP A 1 84 ? 1.135 1.620 -2.943 1.00 98.38 84 TRP A C 1
ATOM 653 O O . TRP A 1 84 ? 0.215 2.028 -3.655 1.00 98.38 84 TRP A O 1
ATOM 663 N N . VAL A 1 85 ? 1.704 2.369 -2.004 1.00 98.00 85 VAL A N 1
ATOM 664 C CA . VAL A 1 85 ? 1.374 3.775 -1.742 1.00 98.00 85 VAL A CA 1
ATOM 665 C C . VAL A 1 85 ? 2.636 4.628 -1.801 1.00 98.00 85 VAL A C 1
ATOM 667 O O . VAL A 1 85 ? 3.753 4.122 -1.664 1.00 98.00 85 VAL A O 1
ATOM 670 N N . ALA A 1 86 ? 2.472 5.933 -2.012 1.00 97.31 86 ALA A N 1
ATOM 671 C CA . ALA A 1 86 ? 3.594 6.857 -1.913 1.00 97.31 86 ALA A CA 1
ATOM 672 C C . ALA A 1 86 ? 4.159 6.833 -0.476 1.00 97.31 86 ALA A C 1
ATOM 674 O O . ALA A 1 86 ? 3.369 6.824 0.469 1.00 97.31 86 ALA A O 1
ATOM 675 N N . PRO A 1 87 ? 5.487 6.878 -0.270 1.00 95.62 87 PRO A N 1
ATOM 676 C CA . PRO A 1 87 ? 6.071 6.859 1.070 1.00 95.62 87 PRO A CA 1
ATOM 677 C C . PRO A 1 87 ? 5.566 8.002 1.957 1.00 95.62 87 PRO A C 1
ATOM 679 O O . PRO A 1 87 ? 5.319 7.793 3.137 1.00 95.62 87 PRO A O 1
ATOM 682 N N . SER A 1 88 ? 5.321 9.178 1.370 1.00 95.50 88 SER A N 1
ATOM 683 C CA . SER A 1 88 ? 4.757 10.347 2.058 1.00 95.50 88 SER A CA 1
ATOM 684 C C . SER A 1 88 ? 3.319 10.154 2.550 1.00 95.50 88 SER A C 1
ATOM 686 O O . SER A 1 88 ? 2.853 10.926 3.382 1.00 95.50 88 SER A O 1
ATOM 688 N N . ALA A 1 89 ? 2.602 9.145 2.048 1.00 96.62 89 ALA A N 1
ATOM 689 C CA . ALA A 1 89 ? 1.260 8.820 2.512 1.00 96.62 89 ALA A CA 1
ATOM 690 C C . ALA A 1 89 ? 1.264 8.009 3.814 1.00 96.62 89 ALA A C 1
ATOM 692 O O . ALA A 1 89 ? 0.204 7.850 4.415 1.00 96.62 89 ALA A O 1
ATOM 693 N N . VAL A 1 90 ? 2.415 7.486 4.251 1.00 95.75 90 VAL A N 1
ATOM 694 C CA . VAL A 1 90 ? 2.520 6.678 5.469 1.00 95.75 90 VAL A CA 1
ATOM 695 C C . VAL A 1 90 ? 3.211 7.471 6.569 1.00 95.75 90 VAL A C 1
ATOM 697 O O . VAL A 1 90 ? 4.282 8.036 6.371 1.00 95.75 90 VAL A O 1
ATOM 700 N N . HIS A 1 91 ? 2.608 7.466 7.752 1.00 95.62 91 HIS A N 1
ATOM 701 C CA . HIS A 1 91 ? 3.176 8.024 8.968 1.00 95.62 91 HIS A CA 1
ATOM 702 C C . HIS A 1 91 ? 3.334 6.919 10.008 1.00 95.62 91 HIS A C 1
ATOM 704 O O . HIS A 1 91 ? 2.350 6.276 10.381 1.00 95.62 91 HIS A O 1
ATOM 710 N N . CYS A 1 92 ? 4.558 6.722 10.483 1.00 92.38 92 CYS A N 1
ATOM 711 C CA . CYS A 1 92 ? 4.901 5.723 11.483 1.00 92.38 92 CYS A CA 1
ATOM 712 C C . CYS A 1 92 ? 5.369 6.401 12.769 1.00 92.38 92 CYS A C 1
ATOM 714 O O . CYS A 1 92 ? 6.129 7.368 12.717 1.00 92.38 92 CYS A O 1
ATOM 716 N N . ILE A 1 93 ? 4.893 5.905 13.909 1.00 86.12 93 ILE A N 1
ATOM 717 C CA . ILE A 1 93 ? 5.322 6.352 15.235 1.00 86.12 93 ILE A CA 1
ATOM 718 C C . ILE A 1 93 ? 6.219 5.255 15.810 1.00 86.12 93 ILE A C 1
ATOM 720 O O . ILE A 1 93 ? 5.853 4.076 15.774 1.00 86.12 93 ILE A O 1
ATOM 724 N N . ARG A 1 94 ? 7.395 5.665 16.285 1.00 69.31 94 ARG A N 1
ATOM 725 C CA . ARG A 1 94 ? 8.347 4.813 17.000 1.00 69.31 94 ARG A CA 1
ATOM 726 C C . ARG A 1 94 ? 8.065 4.807 18.491 1.00 69.31 94 ARG A C 1
ATOM 728 O O . ARG A 1 94 ? 7.651 5.875 18.995 1.00 69.31 94 ARG A O 1
#

Secondary structure (DSSP, 8-state):
--------------------EEEESS-EEEESSTT--EEEEEPTT-EEEEEEEEE-TTS-EEEEEEE-SSS--EETTTEETEEEE-GGGEEEE-

pLDDT: mean 86.81, std 17.56, range [41.81, 98.38]

Foldseek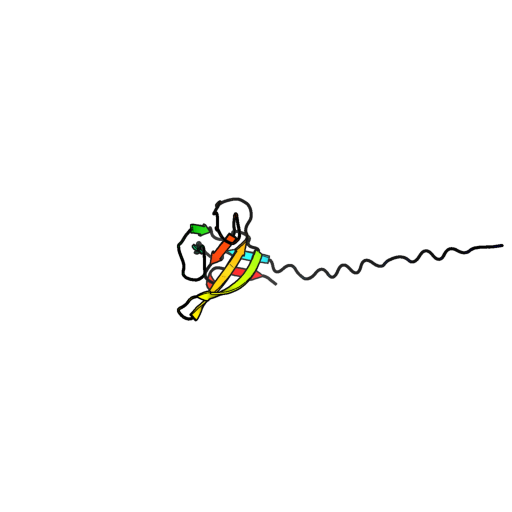 3Di:
DDDDDDDPPDPPPPPPPPQWWKWFQAWWFFALDAVHDTQGIDHGRFTWHWDDWDHDPVRAIKTKIAGDDPPWGARPPPGIRIGITHPVRMDTDD

Radius of gyration: 20.3 Å; chains: 1; bounding box: 33×55×58 Å

Organism: Eikenella corrodens (NCBI:txid539)